Protein AF-A0A4R4B2U2-F1 (afdb_monomer_lite)

Structure (mmCIF, N/CA/C/O backbone):
data_AF-A0A4R4B2U2-F1
#
_entry.id   AF-A0A4R4B2U2-F1
#
loop_
_atom_site.group_PDB
_atom_site.id
_atom_site.type_symbol
_atom_site.label_atom_id
_atom_site.label_alt_id
_atom_site.label_comp_id
_atom_site.label_asym_id
_atom_site.label_entity_id
_atom_site.label_seq_id
_atom_site.pdbx_PDB_ins_code
_atom_site.Cartn_x
_atom_site.Cartn_y
_atom_site.Cartn_z
_atom_site.occupancy
_atom_site.B_iso_or_equiv
_atom_site.auth_seq_id
_atom_site.auth_comp_id
_atom_site.auth_asym_id
_atom_site.auth_atom_id
_atom_site.pdbx_PDB_model_num
ATOM 1 N N . MET A 1 1 ? 24.437 -7.696 -37.344 1.00 59.78 1 MET A N 1
ATOM 2 C CA . MET A 1 1 ? 24.995 -7.379 -36.006 1.00 59.78 1 MET A CA 1
ATOM 3 C C . MET A 1 1 ? 24.046 -6.511 -35.173 1.00 59.78 1 MET A C 1
ATOM 5 O O . MET A 1 1 ? 23.738 -6.900 -34.055 1.00 59.78 1 MET A O 1
ATOM 9 N N . ILE A 1 2 ? 23.501 -5.421 -35.733 1.00 64.50 2 ILE A N 1
ATOM 10 C CA . ILE A 1 2 ? 22.579 -4.486 -35.052 1.00 64.50 2 ILE A CA 1
ATOM 11 C C . ILE A 1 2 ? 21.323 -5.179 -34.487 1.00 64.50 2 ILE A C 1
ATOM 13 O O . ILE A 1 2 ? 21.046 -5.053 -33.303 1.00 64.50 2 ILE A O 1
ATOM 17 N N . ILE A 1 3 ? 20.637 -6.020 -35.271 1.00 77.38 3 ILE A N 1
ATOM 18 C CA . ILE A 1 3 ? 19.405 -6.717 -34.837 1.00 77.38 3 ILE A CA 1
ATOM 19 C C . ILE A 1 3 ? 19.633 -7.602 -33.590 1.00 77.38 3 ILE A C 1
ATOM 21 O O . ILE A 1 3 ? 18.785 -7.668 -32.701 1.00 77.38 3 ILE A O 1
ATOM 25 N N . LYS A 1 4 ? 20.800 -8.254 -33.476 1.00 76.06 4 LYS A N 1
ATOM 26 C CA . LYS A 1 4 ? 21.151 -9.124 -32.335 1.00 76.06 4 LYS A CA 1
ATOM 27 C C . LYS A 1 4 ? 21.463 -8.318 -31.070 1.00 76.06 4 LYS A C 1
ATOM 29 O O . LYS A 1 4 ? 21.112 -8.730 -29.967 1.00 76.06 4 LYS A O 1
ATOM 34 N N . LEU A 1 5 ? 22.096 -7.158 -31.234 1.00 81.50 5 LEU A N 1
ATOM 35 C CA . LEU A 1 5 ? 22.383 -6.245 -30.134 1.00 81.50 5 LEU A CA 1
ATOM 36 C C . LEU A 1 5 ? 21.081 -5.628 -29.600 1.00 81.50 5 LEU A C 1
ATOM 38 O O . LEU A 1 5 ? 20.804 -5.724 -28.408 1.00 81.50 5 LEU A O 1
ATOM 42 N N . THR A 1 6 ? 20.224 -5.114 -30.487 1.00 87.25 6 THR A N 1
ATOM 43 C CA . THR A 1 6 ? 18.921 -4.531 -30.130 1.00 87.25 6 THR A CA 1
ATOM 44 C C . THR A 1 6 ? 18.008 -5.543 -29.436 1.00 87.25 6 THR A C 1
ATOM 46 O O . THR A 1 6 ? 17.445 -5.243 -28.389 1.00 87.25 6 THR A O 1
ATOM 49 N N . THR A 1 7 ? 17.904 -6.772 -29.951 1.00 90.38 7 THR A N 1
ATOM 50 C CA . THR A 1 7 ? 17.085 -7.825 -29.317 1.00 90.38 7 THR A CA 1
ATOM 51 C C . THR A 1 7 ?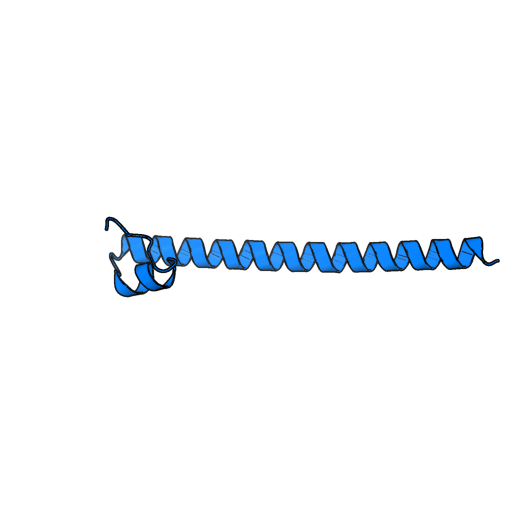 17.604 -8.231 -27.936 1.00 90.38 7 THR A C 1
ATOM 53 O O . THR A 1 7 ? 16.807 -8.530 -27.048 1.00 90.38 7 THR A O 1
ATOM 56 N N . THR A 1 8 ? 18.921 -8.200 -27.718 1.00 92.12 8 THR A N 1
ATOM 57 C CA . THR A 1 8 ? 19.527 -8.472 -26.405 1.00 92.12 8 THR A CA 1
ATOM 58 C C . THR A 1 8 ? 19.221 -7.351 -25.410 1.00 92.12 8 THR A C 1
ATOM 60 O O . THR A 1 8 ? 18.764 -7.632 -24.304 1.00 92.12 8 THR A O 1
ATOM 63 N N . PHE A 1 9 ? 19.377 -6.086 -25.812 1.00 89.31 9 PHE A N 1
ATOM 64 C CA . PHE A 1 9 ? 19.021 -4.938 -24.972 1.00 89.31 9 PHE A CA 1
ATOM 65 C C . PHE A 1 9 ? 17.536 -4.918 -24.607 1.00 89.31 9 PHE A C 1
ATOM 67 O O . PHE A 1 9 ? 17.202 -4.706 -23.445 1.00 89.31 9 PHE A O 1
ATOM 74 N N . ILE A 1 10 ? 16.650 -5.210 -25.565 1.00 93.31 10 ILE A N 1
ATOM 75 C CA . ILE A 1 10 ? 15.206 -5.297 -25.315 1.00 93.31 10 ILE A CA 1
ATOM 76 C C . ILE A 1 10 ? 14.907 -6.367 -24.259 1.00 93.31 10 ILE A C 1
ATOM 78 O O . ILE A 1 10 ? 14.134 -6.103 -23.342 1.00 93.31 10 ILE A O 1
ATOM 82 N N . LYS A 1 11 ? 15.534 -7.548 -24.336 1.00 92.19 11 LYS A N 1
ATOM 83 C CA . LYS A 1 11 ? 15.342 -8.620 -23.342 1.00 92.19 11 LYS A CA 1
ATOM 84 C C . LYS A 1 11 ? 15.818 -8.219 -21.948 1.00 92.19 11 LYS A C 1
ATOM 86 O O . LYS A 1 11 ? 15.119 -8.477 -20.974 1.00 92.19 11 LYS A O 1
ATOM 91 N N . ILE A 1 12 ? 16.980 -7.576 -21.862 1.00 93.50 12 ILE A N 1
ATOM 92 C CA . ILE A 1 12 ? 17.534 -7.086 -20.596 1.00 93.50 12 ILE A CA 1
ATOM 93 C C . ILE A 1 12 ? 16.609 -6.023 -19.992 1.00 93.50 12 ILE A C 1
ATOM 95 O O . ILE A 1 12 ? 16.253 -6.117 -18.821 1.00 93.50 12 ILE A O 1
ATOM 99 N N . PHE A 1 13 ? 16.156 -5.063 -20.802 1.00 92.94 13 PHE A N 1
ATOM 100 C CA . PHE A 1 13 ? 15.201 -4.043 -20.376 1.00 92.94 13 PHE A CA 1
ATOM 101 C C . PHE A 1 13 ? 13.896 -4.661 -19.862 1.00 92.94 13 PHE A C 1
ATOM 103 O O . PHE A 1 13 ? 13.444 -4.298 -18.781 1.00 92.94 13 PHE A O 1
ATOM 110 N N . HIS A 1 14 ? 13.326 -5.633 -20.582 1.00 91.38 14 HIS A N 1
ATOM 111 C CA . HIS A 1 14 ? 12.111 -6.326 -20.145 1.00 91.38 14 HIS A CA 1
ATOM 112 C C . HIS A 1 14 ? 12.315 -7.061 -18.821 1.00 91.38 14 HIS A C 1
ATOM 114 O O . HIS A 1 14 ? 11.454 -6.982 -17.952 1.00 91.38 14 HIS A O 1
ATOM 120 N N . LEU A 1 15 ? 13.450 -7.743 -18.637 1.00 94.19 15 LEU A N 1
ATOM 121 C CA . LEU A 1 15 ? 13.747 -8.435 -17.385 1.00 94.19 15 LEU A CA 1
ATOM 122 C C . LEU A 1 15 ? 13.830 -7.451 -16.211 1.00 94.19 15 LEU A C 1
ATOM 124 O O . LEU A 1 15 ? 13.193 -7.675 -15.185 1.00 94.19 15 LEU A O 1
ATOM 128 N N . PHE A 1 16 ? 14.555 -6.341 -16.370 1.00 91.00 16 PHE A N 1
ATOM 129 C CA . PHE A 1 16 ? 14.637 -5.310 -15.333 1.00 91.00 16 PHE A CA 1
ATOM 130 C C . PHE A 1 16 ? 13.286 -4.658 -15.053 1.00 91.00 16 PHE A C 1
ATOM 132 O O . PHE A 1 16 ? 12.926 -4.490 -13.891 1.00 91.00 16 PHE A O 1
ATOM 139 N N . PHE A 1 17 ? 12.526 -4.331 -16.097 1.00 88.81 17 PHE A N 1
ATOM 140 C CA . PHE A 1 17 ? 11.197 -3.748 -15.964 1.00 88.81 17 PHE A CA 1
ATOM 141 C C . PHE A 1 17 ? 10.248 -4.682 -15.204 1.00 88.81 17 PHE A C 1
ATOM 143 O O . PHE A 1 17 ? 9.591 -4.249 -14.260 1.00 88.81 17 PHE A O 1
ATOM 150 N N . LEU A 1 18 ? 10.224 -5.973 -15.555 1.00 91.31 18 LEU A N 1
ATOM 151 C CA . LEU A 1 18 ? 9.401 -6.974 -14.876 1.00 91.31 18 LEU A CA 1
ATOM 152 C C . LEU A 1 18 ? 9.804 -7.137 -13.409 1.00 91.31 18 LEU A C 1
ATOM 154 O O . LEU A 1 18 ? 8.940 -7.095 -12.538 1.00 91.31 18 LEU A O 1
ATOM 158 N N . LEU A 1 19 ? 11.103 -7.260 -13.120 1.00 89.44 19 LEU A N 1
ATOM 159 C CA . LEU A 1 19 ? 11.597 -7.395 -11.747 1.00 89.44 19 LEU A CA 1
ATOM 160 C C . LEU A 1 19 ? 11.279 -6.156 -10.899 1.00 89.44 19 LEU A C 1
ATOM 162 O O . LEU A 1 19 ? 10.845 -6.283 -9.752 1.00 89.44 19 LEU A O 1
ATOM 166 N N . TYR A 1 20 ? 11.456 -4.962 -11.466 1.00 86.94 20 TYR A N 1
ATOM 167 C CA . TYR A 1 20 ? 11.159 -3.698 -10.799 1.00 86.94 20 TYR A CA 1
ATOM 168 C C . TYR A 1 20 ? 9.659 -3.537 -10.524 1.00 86.94 20 TYR A C 1
ATOM 170 O O . TYR A 1 20 ? 9.262 -3.226 -9.397 1.00 86.94 20 TYR A O 1
ATOM 178 N N . PHE A 1 21 ? 8.814 -3.798 -11.525 1.00 80.81 21 PHE A N 1
ATOM 179 C CA . PHE A 1 21 ? 7.366 -3.659 -11.402 1.00 80.81 21 PHE A CA 1
ATOM 180 C C . PHE A 1 21 ? 6.774 -4.698 -10.446 1.00 80.81 21 PHE A C 1
ATOM 182 O O . PHE A 1 21 ? 5.961 -4.353 -9.588 1.00 80.81 21 PHE A O 1
ATOM 189 N N . GLN A 1 22 ? 7.222 -5.953 -10.532 1.00 82.00 22 GLN A N 1
ATOM 190 C CA . GLN A 1 22 ? 6.802 -7.020 -9.626 1.00 82.00 22 GLN A CA 1
ATOM 191 C C . GLN A 1 22 ? 7.167 -6.688 -8.177 1.00 82.00 22 GLN A C 1
ATOM 193 O O . GLN A 1 22 ? 6.312 -6.771 -7.297 1.00 82.00 22 GLN A O 1
ATOM 198 N N . SER A 1 23 ? 8.407 -6.261 -7.926 1.00 79.69 23 SER A N 1
ATOM 199 C CA . SER A 1 23 ? 8.858 -5.904 -6.575 1.00 79.69 23 SER A CA 1
ATOM 200 C C . SER A 1 23 ? 8.066 -4.723 -6.013 1.00 79.69 23 SER A C 1
ATOM 202 O O . SER A 1 23 ? 7.573 -4.787 -4.889 1.00 79.69 23 SER A O 1
ATOM 204 N N . THR A 1 24 ? 7.871 -3.675 -6.816 1.00 81.00 24 THR A N 1
ATOM 205 C CA . THR A 1 24 ? 7.090 -2.491 -6.424 1.00 81.00 24 THR A CA 1
ATOM 206 C C . THR A 1 24 ? 5.634 -2.852 -6.128 1.00 81.00 24 THR A C 1
ATOM 208 O O . THR A 1 24 ? 5.082 -2.416 -5.121 1.00 81.00 24 THR A O 1
ATOM 211 N N . THR A 1 25 ? 5.027 -3.711 -6.951 1.00 83.50 25 THR A N 1
ATOM 212 C CA . THR A 1 25 ? 3.649 -4.182 -6.752 1.00 83.50 25 THR A CA 1
ATOM 213 C C . THR A 1 25 ? 3.510 -4.990 -5.462 1.00 83.50 25 THR A C 1
ATOM 215 O O . THR A 1 25 ? 2.564 -4.773 -4.711 1.00 83.50 25 THR A O 1
ATOM 218 N N . ILE A 1 26 ? 4.464 -5.880 -5.160 1.00 81.25 26 ILE A N 1
ATOM 219 C CA . ILE A 1 26 ? 4.462 -6.674 -3.919 1.00 81.25 26 ILE A CA 1
ATOM 220 C C . ILE A 1 26 ? 4.605 -5.772 -2.686 1.00 81.25 26 ILE A C 1
ATOM 222 O O . ILE A 1 26 ? 3.871 -5.942 -1.714 1.00 81.25 26 ILE A O 1
ATOM 226 N N . ILE A 1 27 ? 5.519 -4.796 -2.720 1.00 76.19 27 ILE A N 1
ATOM 227 C CA . ILE A 1 27 ? 5.721 -3.846 -1.615 1.00 76.19 27 ILE A CA 1
ATOM 228 C C . ILE A 1 27 ? 4.460 -3.001 -1.396 1.00 76.19 27 ILE A C 1
ATOM 230 O O . ILE A 1 27 ? 4.022 -2.834 -0.258 1.00 76.19 27 ILE A O 1
ATOM 234 N N . MET A 1 28 ? 3.841 -2.522 -2.477 1.00 81.44 28 MET A N 1
ATOM 235 C CA . MET A 1 28 ? 2.601 -1.750 -2.417 1.00 81.44 28 MET A CA 1
ATOM 236 C C . MET A 1 28 ? 1.439 -2.580 -1.858 1.00 81.44 28 MET A C 1
ATOM 238 O O . MET A 1 28 ? 0.741 -2.114 -0.963 1.00 81.44 28 MET A O 1
ATOM 242 N N . ALA A 1 29 ? 1.269 -3.825 -2.315 1.00 82.19 29 ALA A N 1
ATOM 243 C CA . ALA A 1 29 ? 0.235 -4.727 -1.807 1.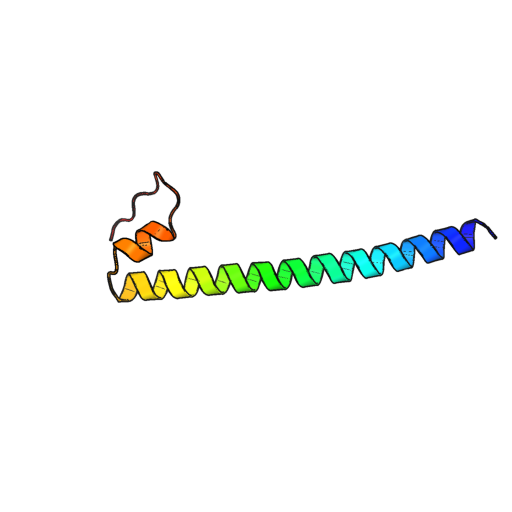00 82.19 29 ALA A CA 1
ATOM 244 C C . ALA A 1 29 ? 0.426 -5.037 -0.313 1.00 82.19 29 ALA A C 1
ATOM 246 O O . ALA A 1 29 ? -0.544 -5.062 0.448 1.00 82.19 29 ALA A O 1
ATOM 247 N N . LYS A 1 30 ? 1.677 -5.226 0.128 1.00 85.19 30 LYS A N 1
ATOM 248 C CA . LYS A 1 30 ? 2.000 -5.422 1.545 1.00 85.19 30 LYS A CA 1
ATOM 249 C C . LYS A 1 30 ? 1.650 -4.186 2.374 1.00 85.19 30 LYS A C 1
ATOM 251 O O . LYS A 1 30 ? 0.907 -4.307 3.338 1.00 85.19 30 LYS A O 1
ATOM 256 N N . SER A 1 31 ? 2.097 -3.003 1.953 1.00 83.50 31 SER A N 1
ATOM 257 C CA . SER A 1 31 ? 1.790 -1.743 2.643 1.00 83.50 31 SER A CA 1
ATOM 258 C C . SER A 1 31 ? 0.282 -1.474 2.722 1.00 83.50 31 SER A C 1
ATOM 260 O O . SER A 1 31 ? -0.214 -1.104 3.782 1.00 83.50 31 SER A O 1
ATOM 262 N N . GLN A 1 32 ? -0.467 -1.727 1.643 1.00 84.94 32 GLN A N 1
ATOM 263 C CA . GLN A 1 32 ? -1.930 -1.626 1.656 1.00 84.94 32 GLN A CA 1
ATOM 264 C C . GLN A 1 32 ? -2.564 -2.608 2.649 1.00 84.94 32 GLN A C 1
ATOM 266 O O . GLN A 1 32 ? -3.488 -2.244 3.375 1.00 84.94 32 GLN A O 1
ATOM 271 N N . THR A 1 33 ? -2.061 -3.843 2.708 1.00 87.19 33 THR A N 1
ATOM 272 C CA . THR A 1 33 ? -2.549 -4.865 3.646 1.00 87.19 33 THR A CA 1
ATOM 273 C C . THR A 1 33 ? -2.294 -4.460 5.098 1.00 87.19 33 THR A C 1
ATOM 275 O O . THR A 1 33 ? -3.190 -4.600 5.932 1.00 87.19 33 THR A O 1
ATOM 278 N N . ASP A 1 34 ? -1.111 -3.919 5.388 1.00 90.12 34 ASP A N 1
ATOM 279 C CA . ASP A 1 34 ? -0.724 -3.467 6.725 1.00 90.12 34 ASP A CA 1
ATOM 280 C C . ASP A 1 34 ? -1.625 -2.309 7.190 1.00 90.12 34 ASP A C 1
ATOM 282 O O . ASP A 1 34 ? -2.228 -2.390 8.260 1.00 90.12 34 ASP A O 1
ATOM 286 N N . VAL A 1 35 ? -1.846 -1.306 6.332 1.00 88.75 35 VAL A N 1
ATOM 287 C CA . VAL A 1 35 ? -2.753 -0.176 6.611 1.00 88.75 35 VAL A CA 1
ATOM 288 C C . VAL A 1 35 ? -4.190 -0.646 6.881 1.00 88.75 35 VAL A C 1
ATOM 290 O O . VAL A 1 35 ? -4.827 -0.194 7.831 1.00 88.75 35 VAL A O 1
ATOM 293 N N . ILE A 1 36 ? -4.711 -1.595 6.093 1.00 90.44 36 ILE A N 1
ATOM 294 C CA . ILE A 1 36 ? -6.056 -2.158 6.308 1.00 90.44 36 ILE A CA 1
ATOM 295 C C . ILE A 1 36 ? -6.130 -2.926 7.636 1.00 90.44 36 ILE A C 1
ATOM 297 O O . ILE A 1 36 ? -7.150 -2.871 8.328 1.00 90.44 36 ILE A O 1
ATOM 301 N N . SER A 1 37 ? -5.077 -3.661 7.993 1.00 91.00 37 SER A N 1
ATOM 302 C CA . SER A 1 37 ? -5.000 -4.401 9.255 1.00 91.00 37 SER A CA 1
ATOM 303 C C . SER A 1 37 ? -5.016 -3.457 10.459 1.00 91.00 37 SER A C 1
ATOM 305 O O . SER A 1 37 ? -5.813 -3.643 11.380 1.00 91.00 37 SER A O 1
ATOM 307 N N . GLU A 1 38 ? -4.205 -2.399 10.425 1.00 92.50 38 GLU A N 1
ATOM 308 C CA . GLU A 1 38 ? -4.154 -1.379 11.476 1.00 92.50 38 GLU A CA 1
ATOM 309 C C . GLU A 1 38 ? -5.486 -0.632 11.607 1.00 92.50 38 GLU A C 1
ATOM 311 O O . GLU A 1 38 ? -6.002 -0.478 12.717 1.00 92.50 38 GLU A O 1
ATOM 316 N N . PHE A 1 39 ? -6.113 -0.267 10.485 1.00 92.06 39 PHE A N 1
ATOM 317 C CA . PHE A 1 39 ? -7.442 0.345 10.484 1.00 92.06 39 PHE A CA 1
ATOM 318 C C . PHE A 1 39 ? -8.507 -0.570 11.114 1.00 92.06 39 PHE A C 1
ATOM 320 O O . PHE A 1 39 ? -9.301 -0.122 11.944 1.00 92.06 39 PHE A O 1
ATOM 327 N N . LYS A 1 40 ? -8.500 -1.875 10.798 1.00 91.50 40 LYS A N 1
ATOM 328 C CA . LYS A 1 40 ? -9.393 -2.865 11.434 1.00 91.50 40 LYS A CA 1
ATOM 329 C C . LYS A 1 40 ? -9.165 -2.965 12.940 1.00 91.50 40 LYS A C 1
ATOM 331 O O . LYS A 1 40 ? -10.125 -3.068 13.700 1.00 91.50 40 LYS A O 1
ATOM 336 N N . GLN A 1 41 ? -7.913 -2.933 13.391 1.00 93.31 41 GLN A N 1
ATOM 337 C CA . GLN A 1 41 ? -7.611 -2.937 14.822 1.00 93.31 41 GLN A CA 1
ATOM 338 C C . GLN A 1 41 ? -8.090 -1.656 15.512 1.00 93.31 41 GLN A C 1
ATOM 340 O O . GLN A 1 41 ? -8.609 -1.728 16.626 1.00 93.31 41 GLN A O 1
ATOM 345 N N . ALA A 1 42 ? -7.949 -0.504 14.856 1.00 92.56 42 ALA A N 1
ATOM 346 C CA . ALA A 1 42 ? -8.441 0.772 15.360 1.00 92.56 42 ALA A CA 1
ATOM 347 C C . ALA A 1 42 ? -9.973 0.766 15.506 1.00 92.56 42 ALA A C 1
ATOM 349 O O . ALA A 1 42 ? -10.482 1.185 16.545 1.00 92.56 42 ALA A O 1
ATOM 350 N N . LEU A 1 43 ? -10.691 0.188 14.531 1.00 90.75 43 LEU A N 1
ATOM 351 C CA . LEU A 1 43 ? -12.139 -0.056 14.594 1.00 90.75 43 LEU A CA 1
ATOM 352 C C . LEU A 1 43 ? -12.530 -0.915 15.804 1.00 90.75 43 LEU A C 1
ATOM 354 O O . LEU A 1 43 ? -13.399 -0.524 16.578 1.00 90.75 43 LEU A O 1
ATOM 358 N N . LEU A 1 44 ? -11.866 -2.059 16.003 1.00 92.31 44 LEU A N 1
ATOM 359 C CA . LEU A 1 44 ? -12.151 -2.965 17.128 1.00 92.31 44 LEU A CA 1
ATOM 360 C C . LEU A 1 44 ? -11.912 -2.311 18.495 1.00 92.31 44 LEU A C 1
ATOM 362 O O . LEU A 1 44 ? -12.603 -2.625 19.461 1.00 92.31 44 LEU A O 1
ATOM 366 N N . LYS A 1 45 ? -10.933 -1.407 18.580 1.00 93.12 45 LYS A N 1
ATOM 367 C CA . LYS A 1 45 ? -10.607 -0.653 19.798 1.00 93.12 45 LYS A CA 1
ATOM 368 C C . LYS A 1 45 ? -11.420 0.639 19.947 1.00 93.12 45 LYS A C 1
ATOM 370 O O . LYS A 1 45 ? -11.268 1.313 20.962 1.00 93.12 45 LYS A O 1
ATOM 375 N N . ASN A 1 46 ? -12.261 0.981 18.966 1.00 89.00 46 ASN A N 1
ATOM 376 C CA . ASN A 1 46 ? -12.978 2.256 18.875 1.00 89.00 46 ASN A CA 1
ATOM 377 C C . ASN A 1 46 ? -12.045 3.484 18.988 1.00 89.00 46 ASN A C 1
ATOM 379 O O . ASN A 1 46 ? -12.395 4.513 19.573 1.00 89.00 46 ASN A O 1
ATOM 383 N N . ASP A 1 47 ? -10.829 3.377 18.445 1.00 90.88 47 ASP A N 1
ATOM 384 C CA . ASP A 1 47 ? -9.856 4.469 18.430 1.00 90.88 47 ASP A CA 1
ATOM 385 C C . ASP A 1 47 ? -10.187 5.453 17.300 1.00 90.88 47 ASP A C 1
ATOM 387 O O . ASP A 1 47 ? -9.627 5.416 16.201 1.00 90.88 47 ASP A O 1
ATOM 391 N N . LYS A 1 48 ? -11.128 6.360 17.582 1.00 89.06 48 LYS A N 1
ATOM 392 C CA . LYS A 1 48 ? -11.659 7.317 16.599 1.00 89.06 48 LYS A CA 1
ATOM 393 C C . LYS A 1 48 ? -10.587 8.226 15.991 1.00 89.06 48 LYS A C 1
ATOM 395 O O . LYS A 1 48 ? -10.744 8.671 14.854 1.00 89.06 48 LYS A O 1
ATOM 400 N N . LYS A 1 49 ? -9.509 8.522 16.727 1.00 90.00 49 LYS A N 1
ATOM 401 C CA . LYS A 1 49 ? -8.414 9.371 16.235 1.00 90.00 49 LYS A CA 1
ATOM 402 C C . LYS A 1 49 ? -7.591 8.617 15.198 1.00 90.00 49 LYS A C 1
ATOM 404 O O . LYS A 1 49 ? -7.345 9.148 14.116 1.00 90.00 49 LYS A O 1
ATOM 409 N N . LEU A 1 50 ? -7.206 7.384 15.519 1.00 89.94 50 LEU A N 1
ATOM 410 C CA . LEU A 1 50 ? -6.425 6.541 14.624 1.00 89.94 50 LEU A CA 1
ATOM 411 C C . LEU A 1 50 ? -7.231 6.168 13.372 1.00 89.94 50 LEU A C 1
ATOM 413 O O . LEU A 1 50 ? -6.730 6.286 12.259 1.00 89.94 50 LEU A O 1
ATOM 417 N N . MET A 1 51 ? -8.514 5.841 13.526 1.00 89.88 51 MET A N 1
ATOM 418 C CA . MET A 1 51 ? -9.404 5.551 12.397 1.00 89.88 51 MET A CA 1
ATOM 419 C C . MET A 1 51 ? -9.507 6.721 11.416 1.00 89.88 51 MET A C 1
ATOM 421 O O . MET A 1 51 ? -9.376 6.518 10.213 1.00 89.88 51 MET A O 1
ATOM 425 N N . ARG A 1 52 ? -9.680 7.953 11.917 1.00 88.94 52 ARG A N 1
ATOM 426 C CA . ARG A 1 52 ? -9.719 9.154 11.066 1.00 88.94 52 ARG A CA 1
ATOM 427 C C . ARG A 1 52 ? -8.406 9.405 10.329 1.00 88.94 52 ARG A C 1
ATOM 429 O O . ARG A 1 52 ? -8.447 9.933 9.229 1.00 88.94 52 ARG A O 1
ATOM 436 N N . SER A 1 53 ? -7.263 9.016 10.896 1.00 90.31 53 SER A N 1
ATOM 437 C CA . SER A 1 53 ? -5.9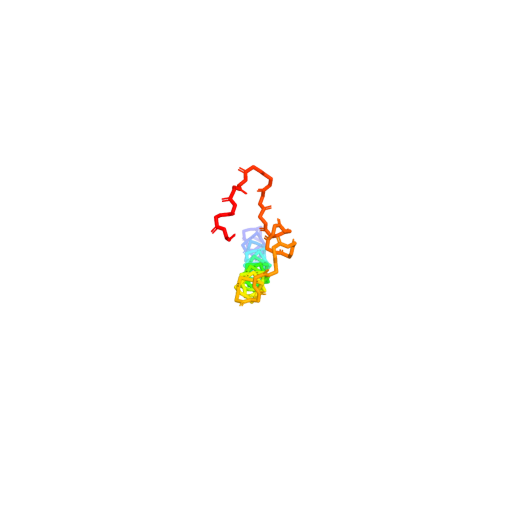60 9.214 10.242 1.00 90.31 53 SER A CA 1
ATOM 438 C C . SER A 1 53 ? -5.761 8.361 8.982 1.00 90.31 53 SER A C 1
ATOM 440 O O . SER A 1 53 ? -4.980 8.735 8.114 1.00 90.31 53 SER A O 1
ATOM 442 N N . TYR A 1 54 ? -6.496 7.251 8.856 1.00 88.88 54 TYR A N 1
ATOM 443 C CA . TYR A 1 54 ? -6.465 6.378 7.677 1.00 88.88 54 TYR A CA 1
ATOM 444 C C . TYR A 1 54 ? -7.506 6.742 6.614 1.00 88.88 54 TYR A C 1
ATOM 446 O O . TYR A 1 54 ? -7.564 6.102 5.564 1.00 88.88 54 TYR A O 1
ATOM 454 N N . VAL A 1 55 ? -8.352 7.736 6.878 1.00 87.38 55 VAL A N 1
ATOM 455 C CA . VAL A 1 55 ? -9.473 8.098 6.017 1.00 87.38 55 VAL A CA 1
ATOM 456 C C . VAL A 1 55 ? -9.211 9.447 5.366 1.00 87.38 55 VAL A C 1
ATOM 458 O O . VAL A 1 55 ? -8.737 10.384 6.002 1.00 87.38 55 VAL A O 1
ATOM 461 N N . THR A 1 56 ? -9.507 9.544 4.073 1.00 88.38 56 THR A N 1
ATOM 462 C CA . THR A 1 56 ? -9.388 10.799 3.329 1.00 88.38 56 THR A CA 1
ATOM 463 C C . THR A 1 56 ? -10.348 11.846 3.889 1.00 88.38 56 THR 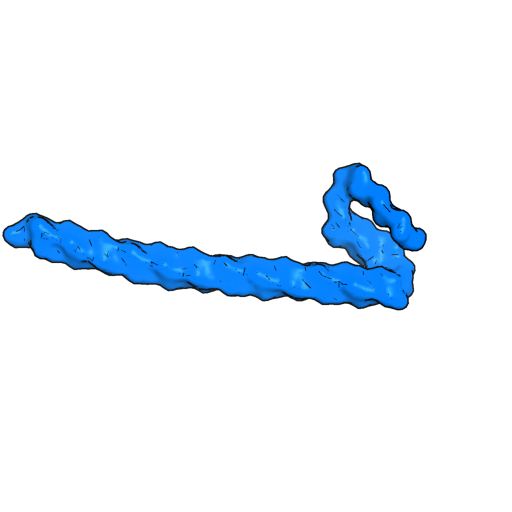A C 1
ATOM 465 O O . THR A 1 56 ? -11.488 11.535 4.241 1.00 88.38 56 THR A O 1
ATOM 468 N N . GLU A 1 57 ? -9.897 13.099 3.949 1.00 83.31 57 GLU A N 1
ATOM 469 C CA . GLU A 1 57 ? -10.737 14.223 4.358 1.00 83.31 57 GLU A CA 1
ATOM 470 C C . GLU A 1 57 ? -12.053 14.256 3.566 1.00 83.31 57 GLU A C 1
ATOM 472 O O . GLU A 1 57 ? -12.082 14.034 2.355 1.00 83.31 57 GLU A O 1
ATOM 477 N N . GLY A 1 58 ? -13.159 14.506 4.269 1.00 80.38 58 GLY A N 1
ATOM 478 C CA . GLY A 1 58 ? -14.504 14.502 3.690 1.00 80.38 58 GLY A CA 1
A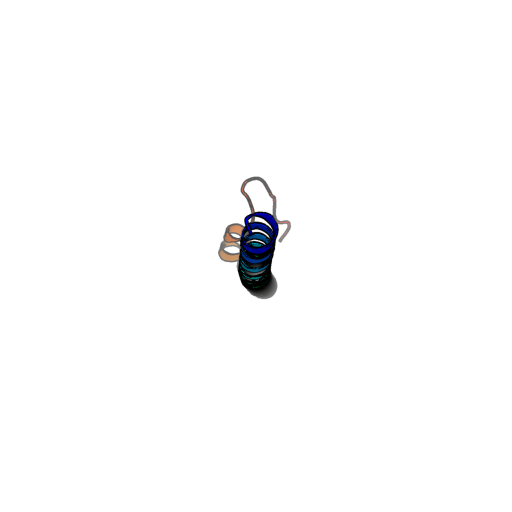TOM 479 C C . GLY A 1 58 ? -15.214 13.144 3.696 1.00 80.38 58 GLY A C 1
ATOM 480 O O . GLY A 1 58 ? -16.415 13.110 3.439 1.00 80.38 58 GLY A O 1
ATOM 481 N N . ILE A 1 59 ? -14.539 12.040 4.040 1.00 81.88 59 ILE A N 1
ATOM 482 C CA . ILE A 1 59 ? -15.219 10.764 4.300 1.00 81.88 59 ILE A CA 1
ATOM 483 C C . ILE A 1 59 ? -15.664 10.710 5.763 1.00 81.88 59 ILE A C 1
ATOM 485 O O . ILE A 1 59 ? -14.858 10.744 6.697 1.00 81.88 59 ILE A O 1
ATOM 489 N N . GLU A 1 60 ? -16.975 10.602 5.959 1.00 78.81 60 GLU A N 1
ATOM 490 C CA . GLU A 1 60 ? -17.579 10.502 7.279 1.00 78.81 60 GLU A CA 1
ATOM 491 C C . GLU A 1 60 ? -17.601 9.039 7.743 1.00 78.81 60 GLU A C 1
ATOM 493 O O . GLU A 1 60 ? -18.276 8.180 7.176 1.00 78.81 60 GLU A O 1
ATOM 498 N N . LEU A 1 61 ? -16.818 8.745 8.781 1.00 75.38 61 LEU A N 1
ATOM 499 C CA . LEU A 1 61 ? -16.828 7.447 9.445 1.00 75.38 61 LEU A CA 1
ATOM 500 C C . LEU A 1 61 ? -18.025 7.372 10.399 1.00 75.38 61 LEU A C 1
ATOM 502 O O . LEU A 1 61 ? -18.032 8.022 11.445 1.00 75.38 61 LEU A O 1
ATOM 506 N N . GLN A 1 62 ? -19.019 6.557 10.050 1.00 67.81 62 GLN A N 1
ATOM 507 C CA . GLN A 1 62 ? -20.109 6.188 10.953 1.00 67.81 62 GLN A CA 1
ATOM 508 C C . GLN A 1 62 ? -19.585 5.152 11.961 1.00 67.81 62 GLN A C 1
ATOM 510 O O . GLN A 1 62 ? -19.591 3.952 11.687 1.00 67.81 62 GLN A O 1
ATOM 515 N N . CYS A 1 63 ? -19.041 5.624 13.086 1.00 63.34 63 CYS A N 1
ATOM 516 C CA . CYS 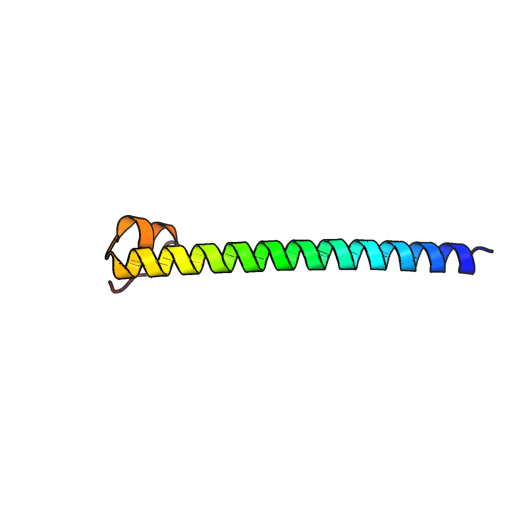A 1 63 ? -18.398 4.798 14.116 1.00 63.34 63 CYS A CA 1
ATOM 517 C C . CYS A 1 63 ? -18.870 5.130 15.531 1.00 63.34 63 CYS A C 1
ATOM 519 O O . CYS A 1 63 ? -18.799 6.320 15.938 1.00 63.34 63 CYS A O 1
#

Sequence (63 aa):
MIIKLTTTFIKIFHLFFLLYFQSTTIIMAKSQTDVISEFKQALLKNDKKLMRSYVTEGIELQC

Radius of gyration: 21.45 Å; chains: 1; bounding box: 45×24×56 Å

Foldseek 3Di:
DVVVVVVVVVVVVVVVVCVVVVVVVVVVVVVVVVLVVQLVVCVVVVVVVSVVVSDDPPDDDPD

pLDDT: mean 85.78, std 7.6, range [59.78, 94.19]

Secondary structure (DSSP, 8-state):
-HHHHHHHHHHHHHHHHHHHHHHHHHHHHHHHHHHHHHHHHHHHTT-HHHHHHTS-TT-----

Organism: Bacillus thuringiensis (NCBI:txid1428)